Protein AF-A0A377IRH9-F1 (afdb_monomer)

Foldseek 3Di:
DPPPVVVVVVVVVPPPVCPPDDPVVVDPPPFDWLVDACQPPQFQWKQALVRDIFGDRFLQRVLCVLVVCCCVPQVVLLCVLVVDPDPQKALDPVVLVVLPDPQWDWHDPVVVRIIGIWGRGCRTSSVSSCVSCVSSVHHRRSITTD

Radius of gyration: 18.85 Å; Cα contacts (8 Å, |Δi|>4): 196; chains: 1; bounding box: 40×31×54 Å

Secondary structure (DSSP, 8-state):
--HHHHHHHHHHTT-GGGTTS-GGGT---SSEETTS--TT----EEE-TTS-EEE-SSHHHHHHHHHHHHHHHSHHHHHHHHTS--TTEE--HHHHHHT-STTEEEEEEGGGTEEEEEESSHHHHHHHHHHHHHHTT--GGGSEE-

pLDDT: mean 85.78, std 15.71, range [45.94, 98.19]

Nearest PDB structures (foldseek):
  2kkh-assembly1_A  TM=3.427E-01  e=5.108E+00  Arabidopsis thaliana
  7rut-assembly1_E  TM=3.929E-01  e=9.486E+00  Homo sapiens

Sequence (146 aa):
MRNRSEYLADRFCQVGLFKDLPKEYRARELHKTLDDDLTNHKLQSVKLPNGQRKPARNAKELASAVIDYLLENAREAFESYTDEELRYICWDKAKAQLRDRDGTLVVPFEKYGFYFVSNASYQTTGSNLKDLILGCDLNPRDFIVE

Organism: Helicobacter pylori (NCBI:txid210)

Solvent-accessible surface area (backbone atoms only — not comparable to full-atom values): 8319 Å² total; per-residue (Å²): 140,74,68,64,62,57,55,50,53,61,58,56,72,69,46,79,92,50,75,86,57,58,72,78,82,68,60,70,76,91,59,50,29,40,73,52,90,36,73,87,59,80,46,48,27,34,33,40,76,88,68,51,74,42,71,14,68,45,57,66,39,39,51,49,57,52,50,53,48,38,60,74,76,34,39,69,39,44,52,64,52,59,70,50,94,46,92,42,56,34,69,45,68,68,65,49,55,75,55,62,46,94,65,42,34,72,45,80,40,70,98,76,52,32,28,43,42,38,48,49,49,43,46,52,39,36,52,54,50,30,52,55,33,47,53,39,77,44,65,31,67,50,34,34,43,67

Mean predicted aligned error: 9.74 Å

Structure (mmCIF, N/CA/C/O backbone):
data_AF-A0A377IRH9-F1
#
_entry.id   AF-A0A377IRH9-F1
#
loop_
_atom_site.group_PDB
_atom_site.id
_atom_site.type_symbol
_atom_site.label_atom_id
_atom_site.label_alt_id
_atom_site.label_comp_id
_atom_site.label_asym_id
_atom_site.label_entity_id
_atom_site.label_seq_id
_atom_site.pdbx_PDB_ins_code
_atom_site.Cartn_x
_atom_site.Cartn_y
_atom_site.Cartn_z
_atom_site.occupancy
_atom_site.B_iso_or_equiv
_atom_site.auth_seq_id
_atom_site.auth_comp_id
_atom_site.auth_asym_id
_atom_site.auth_atom_id
_atom_site.pdbx_PDB_model_num
ATOM 1 N N . MET A 1 1 ? 18.547 11.957 -26.047 1.00 47.97 1 MET A N 1
ATOM 2 C CA . MET A 1 1 ? 19.531 10.929 -26.463 1.00 47.97 1 MET A CA 1
ATOM 3 C C . MET A 1 1 ? 18.921 9.524 -26.349 1.00 47.97 1 MET A C 1
ATOM 5 O O . MET A 1 1 ? 19.361 8.741 -25.523 1.00 47.97 1 MET A O 1
ATOM 9 N N . ARG A 1 2 ? 17.880 9.204 -27.138 1.00 52.16 2 ARG A N 1
ATOM 10 C CA . ARG A 1 2 ? 17.098 7.951 -27.003 1.00 52.16 2 ARG A CA 1
ATOM 11 C C . ARG A 1 2 ? 17.395 6.901 -28.093 1.00 52.16 2 ARG A C 1
ATOM 13 O O . ARG A 1 2 ? 17.020 5.753 -27.940 1.00 52.16 2 ARG A O 1
ATOM 20 N N . ASN A 1 3 ? 18.162 7.265 -29.128 1.00 56.78 3 ASN A N 1
ATOM 21 C CA . ASN A 1 3 ? 18.398 6.410 -30.306 1.00 56.78 3 ASN A CA 1
ATOM 22 C C . ASN A 1 3 ? 19.585 5.444 -30.176 1.00 56.78 3 ASN A C 1
ATOM 24 O O . ASN A 1 3 ? 19.788 4.602 -31.045 1.00 56.78 3 ASN A O 1
ATOM 28 N N . ARG A 1 4 ? 20.418 5.567 -29.134 1.00 53.38 4 ARG A N 1
ATOM 29 C CA . ARG A 1 4 ? 21.628 4.733 -29.009 1.00 53.38 4 ARG A CA 1
ATOM 30 C C . ARG A 1 4 ? 21.329 3.378 -28.369 1.00 53.38 4 ARG A C 1
ATOM 32 O O . ARG A 1 4 ? 21.982 2.401 -28.703 1.00 53.38 4 ARG A O 1
ATOM 39 N N . SER A 1 5 ? 20.332 3.319 -27.489 1.00 57.97 5 SER A N 1
ATOM 40 C CA . SER A 1 5 ? 19.864 2.097 -26.828 1.00 57.97 5 SER A CA 1
ATOM 41 C C . SER A 1 5 ? 19.091 1.179 -27.775 1.00 57.97 5 SER A C 1
ATOM 43 O O . SER A 1 5 ? 19.368 -0.014 -27.801 1.00 57.97 5 SER A O 1
ATOM 45 N N . GLU A 1 6 ? 18.195 1.730 -28.600 1.00 61.47 6 GLU A N 1
ATOM 46 C CA . GLU A 1 6 ? 17.461 0.958 -29.619 1.00 61.47 6 GLU A CA 1
ATOM 47 C C . GLU A 1 6 ? 18.417 0.387 -30.674 1.00 61.47 6 GLU A C 1
ATOM 49 O O . GLU A 1 6 ? 18.395 -0.807 -30.955 1.00 61.47 6 GLU A O 1
ATOM 54 N N . TYR A 1 7 ? 19.356 1.206 -31.158 1.00 66.06 7 TYR A N 1
ATOM 55 C CA . TYR A 1 7 ? 20.375 0.766 -32.113 1.00 66.06 7 TYR A CA 1
ATOM 56 C C . TYR A 1 7 ? 21.286 -0.345 -31.560 1.00 66.06 7 TYR A C 1
ATOM 58 O O . TYR A 1 7 ? 21.678 -1.262 -32.284 1.00 66.06 7 TYR A O 1
ATOM 66 N N . LEU A 1 8 ? 21.638 -0.283 -30.271 1.00 65.25 8 LEU A N 1
ATOM 67 C CA . LEU A 1 8 ? 22.443 -1.323 -29.628 1.00 65.25 8 LEU A CA 1
ATOM 68 C C . LEU A 1 8 ? 21.651 -2.618 -29.414 1.00 65.25 8 LEU A C 1
ATOM 70 O O . LEU A 1 8 ? 22.232 -3.690 -29.575 1.00 65.25 8 LEU A O 1
ATOM 74 N N . ALA A 1 9 ? 20.354 -2.532 -29.108 1.00 63.84 9 ALA A N 1
ATOM 75 C CA . ALA A 1 9 ? 19.478 -3.697 -28.995 1.00 63.84 9 ALA A CA 1
ATOM 76 C C . ALA A 1 9 ? 19.347 -4.435 -30.339 1.00 63.84 9 ALA A C 1
ATOM 78 O O . ALA A 1 9 ? 19.547 -5.650 -30.391 1.00 63.84 9 ALA A O 1
ATOM 79 N N . ASP A 1 10 ? 19.144 -3.699 -31.434 1.00 64.00 10 ASP A N 1
ATOM 80 C CA . ASP A 1 10 ? 19.064 -4.270 -32.786 1.00 64.00 10 ASP A CA 1
ATOM 81 C C . ASP A 1 10 ? 20.371 -4.950 -33.220 1.00 64.00 10 ASP A C 1
ATOM 83 O O . ASP A 1 10 ? 20.358 -6.012 -33.850 1.00 64.00 10 ASP A O 1
ATOM 87 N N . ARG A 1 11 ? 21.525 -4.381 -32.851 1.00 62.28 11 ARG A N 1
ATOM 88 C CA . ARG A 1 11 ? 22.846 -4.976 -33.125 1.00 62.28 11 ARG A CA 1
ATOM 89 C C . ARG A 1 11 ? 23.117 -6.213 -32.267 1.00 62.28 11 ARG A C 1
ATOM 91 O O . ARG A 1 11 ? 23.803 -7.123 -32.728 1.00 62.28 11 ARG A O 1
ATOM 98 N N . PHE A 1 12 ? 22.562 -6.280 -31.058 1.00 58.28 12 PHE A N 1
ATOM 99 C CA . PHE A 1 12 ? 22.659 -7.453 -30.185 1.00 58.28 12 PHE A CA 1
ATOM 100 C C . PHE A 1 12 ? 21.922 -8.665 -30.774 1.00 58.28 12 PHE A C 1
ATOM 102 O O . PHE A 1 12 ? 22.412 -9.790 -30.689 1.00 58.28 12 PHE A O 1
ATOM 109 N N . CYS A 1 13 ? 20.792 -8.439 -31.454 1.00 52.66 13 CYS A N 1
ATOM 110 C CA . CYS A 1 13 ? 20.015 -9.487 -32.124 1.00 52.66 13 CYS A CA 1
ATOM 111 C C . CYS A 1 13 ? 20.726 -10.144 -33.324 1.00 52.66 13 CYS A C 1
ATOM 113 O O . CYS A 1 13 ? 20.278 -11.189 -33.793 1.00 52.66 13 CYS A O 1
ATOM 115 N N . GLN A 1 14 ? 21.827 -9.568 -33.818 1.00 56.44 14 GLN A N 1
ATOM 116 C CA . GLN A 1 14 ? 22.590 -10.102 -34.955 1.00 56.44 14 GLN A CA 1
ATOM 117 C C . GLN A 1 14 ? 23.682 -11.104 -34.539 1.00 56.44 14 GLN A C 1
ATOM 119 O O . GLN A 1 14 ? 24.280 -11.750 -35.400 1.00 56.44 14 GLN A O 1
ATOM 124 N N . VAL A 1 15 ? 23.939 -11.277 -33.237 1.00 57.91 15 VAL A N 1
ATOM 125 C CA . VAL A 1 15 ? 24.931 -12.239 -32.738 1.00 57.91 15 VAL A CA 1
ATOM 126 C C . VAL A 1 15 ? 24.306 -13.637 -32.699 1.00 57.91 15 VAL A C 1
ATOM 128 O O . VAL A 1 15 ? 23.380 -13.904 -31.934 1.00 57.91 15 VAL A O 1
ATOM 131 N N . GLY A 1 16 ? 24.825 -14.545 -33.531 1.00 53.12 16 GLY A N 1
ATOM 132 C CA . GLY A 1 16 ? 24.279 -15.892 -33.759 1.00 53.12 16 GLY A CA 1
ATOM 133 C C . GLY A 1 16 ? 24.161 -16.794 -32.525 1.00 53.12 16 GLY A C 1
ATOM 134 O O . GLY A 1 16 ? 23.442 -17.782 -32.590 1.00 53.12 16 GLY A O 1
ATOM 135 N N . LEU A 1 17 ? 24.787 -16.430 -31.401 1.00 57.06 17 LEU A N 1
ATOM 136 C CA . LEU A 1 17 ? 24.738 -17.179 -3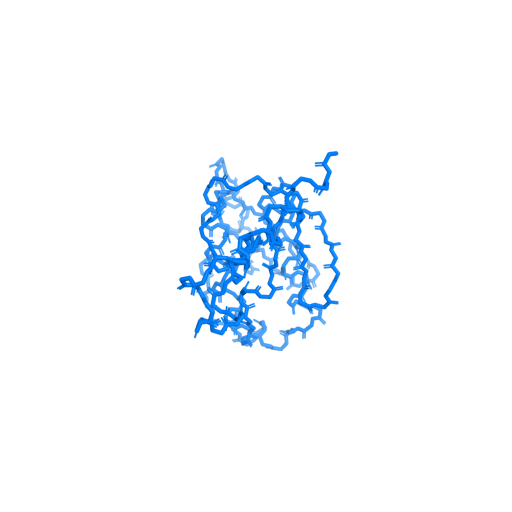0.141 1.00 57.06 17 LEU A CA 1
ATOM 137 C C . LEU A 1 17 ? 23.354 -17.166 -29.471 1.00 57.06 17 LEU A C 1
ATOM 139 O O . LEU A 1 17 ? 23.090 -17.981 -28.596 1.00 57.06 17 LEU A O 1
ATOM 143 N N . PHE A 1 18 ? 22.477 -16.233 -29.853 1.00 52.62 18 PHE A N 1
ATOM 144 C CA . PHE A 1 18 ? 21.195 -16.059 -29.179 1.00 52.62 18 PHE A CA 1
ATOM 145 C C . PHE A 1 18 ? 19.994 -16.544 -29.976 1.00 52.62 18 PHE A C 1
ATOM 147 O O . PHE A 1 18 ? 18.928 -16.558 -29.383 1.00 52.62 18 PHE A O 1
ATOM 154 N N . LYS A 1 19 ? 20.108 -16.939 -31.254 1.00 54.19 19 LYS A N 1
ATOM 155 C CA . LYS A 1 19 ? 18.951 -17.182 -32.149 1.00 54.19 19 LYS A CA 1
ATOM 156 C C . LYS A 1 19 ? 17.891 -18.149 -31.602 1.00 54.19 19 LYS A C 1
ATOM 158 O O . LYS A 1 19 ? 16.717 -17.935 -31.888 1.00 54.19 19 LYS A O 1
ATOM 163 N N . ASP A 1 20 ? 18.284 -19.101 -30.763 1.00 58.94 20 ASP A N 1
ATOM 164 C CA . ASP A 1 20 ? 17.401 -20.159 -30.256 1.00 58.94 20 ASP A CA 1
ATOM 165 C C . ASP A 1 20 ? 16.648 -19.795 -28.967 1.00 58.94 20 ASP A C 1
ATOM 167 O O . ASP A 1 20 ? 15.812 -20.562 -28.499 1.00 58.94 20 ASP A O 1
ATOM 171 N N . LEU A 1 21 ? 16.899 -18.615 -28.386 1.00 56.25 21 LEU A N 1
ATOM 172 C CA . LEU A 1 21 ? 16.122 -18.144 -27.240 1.00 56.25 21 LEU A CA 1
ATOM 173 C C . LEU A 1 21 ? 14.793 -17.522 -27.717 1.00 56.25 21 LEU A C 1
ATOM 175 O O . LEU A 1 21 ? 14.831 -16.561 -28.503 1.00 56.25 21 LEU A O 1
ATOM 179 N N . PRO A 1 22 ? 13.623 -17.991 -27.239 1.00 57.19 22 PRO A N 1
ATOM 180 C CA . PRO A 1 22 ? 12.354 -17.316 -27.493 1.00 57.19 22 PRO A CA 1
ATOM 181 C C . PRO A 1 22 ? 12.438 -15.848 -27.060 1.00 57.19 22 PRO A C 1
ATOM 183 O O . PRO A 1 22 ? 13.090 -15.513 -26.067 1.00 57.19 22 PRO A O 1
ATOM 186 N N . LYS A 1 23 ? 11.796 -14.950 -27.818 1.00 54.47 23 LYS A N 1
ATOM 187 C CA . LYS A 1 23 ? 11.826 -13.490 -27.581 1.00 54.47 23 LYS A CA 1
ATOM 188 C C . LYS A 1 23 ? 11.416 -13.132 -26.142 1.00 54.47 23 LYS A C 1
ATOM 190 O O . LYS A 1 23 ? 11.949 -12.183 -25.574 1.00 54.47 23 LYS A O 1
ATOM 195 N N . GLU A 1 24 ? 10.539 -13.949 -25.571 1.00 51.97 24 GLU A N 1
ATOM 196 C CA . GLU A 1 24 ? 10.014 -13.894 -24.204 1.00 51.97 24 GLU A CA 1
ATOM 197 C C . GLU A 1 24 ? 11.102 -13.992 -23.120 1.00 51.97 24 GLU A C 1
ATOM 199 O O . GLU A 1 24 ? 10.994 -13.324 -22.100 1.00 51.97 24 GLU A O 1
ATOM 204 N N . TYR A 1 25 ? 12.205 -14.714 -23.357 1.00 47.88 25 TYR A N 1
ATOM 205 C CA . TYR A 1 25 ? 13.316 -14.826 -22.395 1.00 47.88 25 TYR A CA 1
ATOM 206 C C . TYR A 1 25 ? 14.347 -13.688 -22.503 1.00 47.88 25 TYR A C 1
ATOM 208 O O . TYR A 1 25 ? 15.311 -13.652 -21.739 1.00 47.88 25 TYR A O 1
ATOM 216 N N . ARG A 1 26 ? 14.187 -12.759 -23.460 1.00 45.94 26 ARG A N 1
ATOM 217 C CA . ARG A 1 26 ? 15.110 -11.623 -2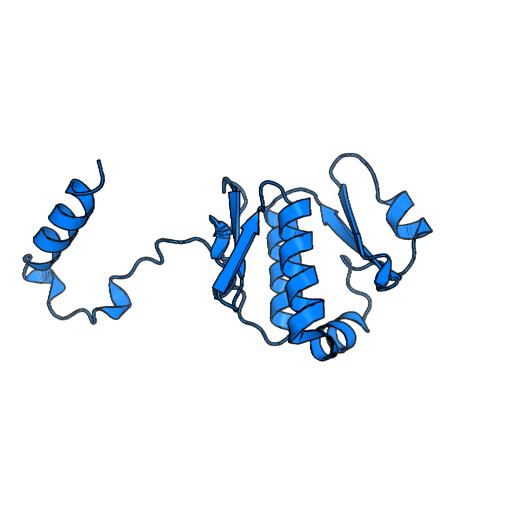3.671 1.00 45.94 26 ARG A CA 1
ATOM 218 C C . ARG A 1 26 ? 14.607 -10.299 -23.101 1.00 45.94 26 ARG A C 1
ATOM 220 O O . ARG A 1 26 ? 15.389 -9.355 -22.994 1.00 45.94 26 ARG A O 1
ATOM 227 N N . ALA A 1 27 ? 13.332 -10.212 -22.740 1.00 49.38 27 ALA A N 1
ATOM 228 C CA . ALA A 1 27 ? 12.799 -9.050 -22.053 1.00 49.38 27 ALA A CA 1
ATOM 229 C C . ALA A 1 27 ? 13.155 -9.165 -20.568 1.00 49.38 27 ALA A C 1
ATOM 231 O O . ALA A 1 27 ? 12.415 -9.740 -19.780 1.00 49.38 27 ALA A O 1
ATOM 232 N N . ARG A 1 28 ? 14.301 -8.608 -20.162 1.00 49.00 28 ARG A N 1
ATOM 233 C CA . ARG A 1 28 ? 14.408 -8.124 -18.780 1.00 49.00 28 ARG A CA 1
ATOM 234 C C . ARG A 1 28 ? 13.216 -7.187 -18.600 1.00 49.00 28 ARG A C 1
ATOM 236 O O . ARG A 1 28 ? 13.104 -6.253 -19.396 1.00 49.00 28 ARG A O 1
ATOM 243 N N . GLU A 1 29 ? 12.327 -7.452 -17.644 1.00 56.97 29 GLU A N 1
ATOM 244 C CA . GLU A 1 29 ? 11.303 -6.479 -17.264 1.00 56.97 29 GLU A CA 1
ATOM 245 C C . GLU A 1 29 ? 12.040 -5.164 -16.984 1.00 56.97 29 GLU A C 1
ATOM 247 O O . GLU A 1 29 ? 12.826 -5.039 -16.048 1.00 56.97 29 GLU A O 1
ATOM 252 N N . LEU A 1 30 ? 11.908 -4.214 -17.914 1.00 65.56 30 LEU A N 1
ATOM 253 C CA . LEU A 1 30 ? 12.589 -2.917 -17.861 1.00 65.56 30 LEU A CA 1
ATOM 254 C C . LEU A 1 30 ? 12.039 -2.052 -16.724 1.00 65.56 30 LEU A C 1
ATOM 256 O O . LEU A 1 30 ? 12.610 -1.011 -16.402 1.00 65.56 30 LEU A O 1
ATOM 260 N N . HIS A 1 31 ? 10.930 -2.490 -16.141 1.00 78.50 31 HIS A N 1
ATOM 261 C CA . HIS A 1 31 ? 10.171 -1.795 -15.134 1.00 78.50 31 HIS A CA 1
ATOM 262 C C . HIS A 1 31 ? 10.176 -2.623 -13.858 1.00 78.50 31 HIS A C 1
ATOM 264 O O . HIS A 1 31 ? 10.050 -3.843 -13.916 1.00 78.50 31 HIS A O 1
ATOM 270 N N . LYS A 1 32 ? 10.321 -1.947 -12.718 1.00 90.25 32 LYS A N 1
ATOM 271 C CA . LYS A 1 32 ? 10.076 -2.577 -11.426 1.00 90.25 32 LYS A CA 1
ATOM 272 C C . LYS A 1 32 ? 8.574 -2.683 -11.200 1.00 90.25 32 LYS A C 1
ATOM 274 O O . LYS A 1 32 ? 7.801 -1.870 -11.707 1.00 90.25 32 LYS A O 1
ATOM 279 N N . THR A 1 33 ? 8.169 -3.654 -10.407 1.00 94.31 33 THR A N 1
ATOM 280 C CA . THR A 1 33 ? 6.778 -3.875 -10.015 1.00 94.31 33 THR A CA 1
ATOM 281 C C . THR A 1 33 ? 6.652 -3.936 -8.495 1.00 94.31 33 THR A C 1
ATOM 283 O O . THR A 1 33 ? 7.658 -3.897 -7.783 1.00 94.31 33 THR A O 1
ATOM 286 N N . LEU A 1 34 ? 5.430 -4.044 -7.969 1.00 94.25 34 LEU A N 1
ATOM 287 C CA . LEU A 1 34 ? 5.224 -4.307 -6.538 1.00 94.25 34 LEU A CA 1
ATOM 288 C C . LEU A 1 34 ? 5.621 -5.734 -6.116 1.00 94.25 34 LEU A C 1
ATOM 290 O O . LEU A 1 34 ? 5.631 -6.025 -4.922 1.00 94.25 34 LEU A O 1
ATOM 294 N N . ASP A 1 35 ? 5.973 -6.616 -7.059 1.00 93.94 35 ASP A N 1
ATOM 295 C CA . ASP A 1 35 ? 6.561 -7.929 -6.756 1.00 93.94 35 ASP A CA 1
ATOM 296 C C . ASP A 1 35 ? 8.059 -7.834 -6.392 1.00 93.94 35 ASP A C 1
ATOM 298 O O . ASP A 1 35 ? 8.591 -8.728 -5.728 1.00 93.94 35 ASP A O 1
ATOM 302 N N . ASP A 1 36 ? 8.727 -6.743 -6.792 1.00 91.44 36 ASP A N 1
ATOM 303 C CA . ASP A 1 36 ? 10.165 -6.516 -6.624 1.00 91.44 36 ASP A CA 1
A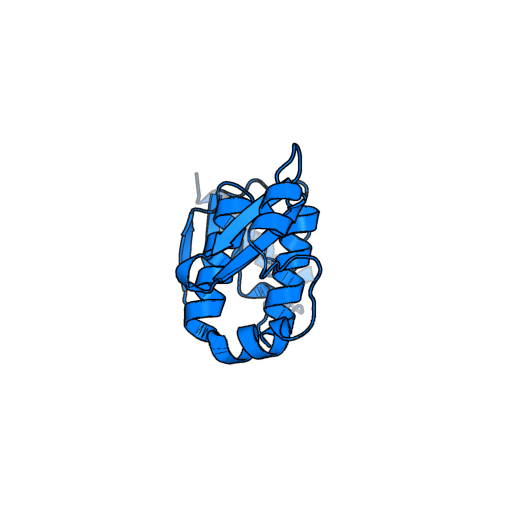TOM 304 C C . ASP A 1 36 ? 10.543 -5.861 -5.284 1.00 91.44 36 ASP A C 1
ATOM 306 O O . ASP A 1 36 ? 9.754 -5.183 -4.627 1.00 91.44 36 ASP A O 1
ATOM 310 N N . ASP A 1 37 ? 11.824 -5.962 -4.916 1.00 88.50 37 ASP A N 1
ATOM 311 C CA . ASP A 1 37 ? 12.384 -5.198 -3.799 1.00 88.50 37 ASP A CA 1
ATOM 312 C C . ASP A 1 37 ? 12.529 -3.701 -4.149 1.00 88.50 37 ASP A C 1
ATOM 314 O O . ASP A 1 37 ? 13.304 -3.295 -5.033 1.00 88.50 37 ASP A O 1
ATOM 318 N N . LEU A 1 38 ? 11.798 -2.862 -3.410 1.00 87.19 38 LEU A N 1
ATOM 319 C CA . LEU A 1 38 ? 11.744 -1.409 -3.576 1.00 87.19 38 LEU A CA 1
ATOM 320 C C . LEU A 1 38 ? 12.716 -0.630 -2.678 1.00 87.19 38 LEU A C 1
ATOM 322 O O . LEU A 1 38 ? 12.744 0.597 -2.766 1.00 87.19 38 LEU A O 1
ATOM 326 N N . THR A 1 39 ? 13.536 -1.292 -1.853 1.00 84.31 39 THR A N 1
ATOM 327 C CA . THR A 1 39 ? 14.363 -0.657 -0.801 1.00 84.31 39 THR A CA 1
ATOM 328 C C . THR A 1 39 ? 15.175 0.555 -1.280 1.00 84.31 39 THR A C 1
ATOM 330 O O . THR A 1 39 ? 15.248 1.561 -0.582 1.00 84.31 39 THR A O 1
ATOM 333 N N . ASN A 1 40 ? 15.733 0.504 -2.494 1.00 82.88 40 ASN A N 1
ATOM 334 C CA . ASN A 1 40 ? 16.544 1.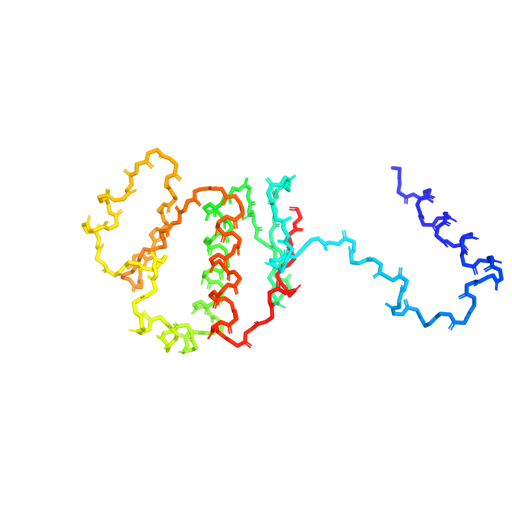584 -3.079 1.00 82.88 40 ASN A CA 1
ATOM 335 C C . ASN A 1 40 ? 15.919 2.199 -4.341 1.00 82.88 40 ASN A C 1
ATOM 337 O O . ASN A 1 40 ? 16.619 2.781 -5.173 1.00 82.88 40 ASN A O 1
ATOM 341 N N . HIS A 1 41 ? 14.616 2.013 -4.546 1.00 83.88 41 HIS A N 1
ATOM 342 C CA . HIS A 1 41 ? 13.950 2.492 -5.748 1.00 83.88 41 HIS A CA 1
ATOM 343 C C . HIS A 1 41 ? 13.456 3.934 -5.580 1.00 83.88 41 HIS A C 1
ATOM 345 O O . HIS A 1 41 ? 12.861 4.299 -4.567 1.00 83.88 41 HIS A O 1
ATOM 351 N N . LYS A 1 42 ? 13.710 4.772 -6.589 1.00 86.81 42 LYS A N 1
ATOM 352 C CA . LYS A 1 42 ? 13.286 6.173 -6.597 1.00 86.81 42 LYS A CA 1
ATOM 353 C C . LYS A 1 42 ? 11.934 6.295 -7.293 1.00 86.81 42 LYS A C 1
ATOM 355 O O . LYS A 1 42 ? 11.889 6.601 -8.477 1.00 86.81 42 LYS A O 1
ATOM 360 N N . LEU A 1 43 ? 10.871 6.072 -6.530 1.00 87.81 43 LEU A N 1
ATOM 361 C CA . LEU A 1 43 ? 9.498 6.147 -7.017 1.00 87.81 43 LEU A CA 1
ATOM 362 C C . LEU A 1 43 ? 9.114 7.575 -7.441 1.00 87.81 43 LEU A C 1
ATOM 364 O O . LEU A 1 43 ? 9.368 8.551 -6.729 1.00 87.81 43 LEU A O 1
ATOM 368 N N . GLN A 1 44 ? 8.475 7.694 -8.597 1.00 93.19 44 GLN A N 1
ATOM 369 C CA . GLN A 1 44 ? 7.830 8.905 -9.105 1.00 93.19 44 GLN A CA 1
ATOM 370 C C . GLN A 1 44 ? 6.352 8.661 -9.395 1.00 93.19 44 GLN A C 1
ATOM 372 O O . GLN A 1 44 ? 5.517 9.544 -9.166 1.00 93.19 44 GLN A O 1
ATOM 377 N N . SER A 1 45 ? 6.025 7.480 -9.913 1.00 95.50 45 SER A N 1
ATOM 378 C CA . SER A 1 45 ? 4.669 7.103 -10.283 1.00 95.50 45 SER A CA 1
ATOM 379 C C . SER A 1 45 ? 4.445 5.600 -10.201 1.00 95.50 45 SER A C 1
ATOM 381 O O . SER A 1 45 ? 5.383 4.810 -10.259 1.00 95.50 45 SER A O 1
ATOM 383 N N . VAL A 1 46 ? 3.177 5.220 -10.118 1.00 96.75 46 VAL A N 1
ATOM 384 C CA . VAL A 1 46 ? 2.727 3.843 -10.299 1.00 96.75 46 VAL A CA 1
ATOM 385 C C . VAL A 1 46 ? 1.766 3.796 -11.480 1.00 96.75 46 VAL A C 1
ATOM 387 O O . VAL A 1 46 ? 0.874 4.643 -11.606 1.00 96.75 46 VAL A O 1
ATOM 390 N N . LYS A 1 47 ? 1.966 2.837 -12.380 1.00 97.19 47 LYS A N 1
ATOM 391 C CA . LYS A 1 47 ? 0.996 2.455 -13.400 1.00 97.19 47 LYS A CA 1
ATOM 392 C C . LYS A 1 47 ? 0.183 1.287 -12.846 1.00 97.19 47 LYS A C 1
ATOM 394 O O . LYS A 1 47 ? 0.735 0.248 -12.502 1.00 97.19 47 LYS A O 1
ATOM 399 N N . LEU A 1 48 ? -1.119 1.507 -12.746 1.00 97.81 48 LEU A N 1
ATOM 400 C CA . LEU A 1 48 ? -2.103 0.568 -12.227 1.00 97.81 48 LEU A CA 1
ATOM 401 C C . LEU A 1 48 ? -2.493 -0.463 -13.304 1.00 97.81 48 LEU A C 1
ATOM 403 O O . LEU A 1 48 ? -2.316 -0.184 -14.499 1.00 97.81 48 LEU A O 1
ATOM 407 N N . PRO A 1 49 ? -3.100 -1.602 -12.922 1.00 96.12 49 PRO A N 1
ATOM 408 C CA . PRO A 1 49 ? -3.484 -2.647 -13.877 1.00 96.12 49 PRO A CA 1
ATOM 409 C C . PRO A 1 49 ? -4.483 -2.177 -14.948 1.00 96.12 49 PRO A C 1
ATOM 411 O O . PRO A 1 49 ? -4.447 -2.636 -16.085 1.00 96.12 49 PRO A O 1
ATOM 414 N N . ASN A 1 50 ? -5.323 -1.181 -14.640 1.00 94.19 50 ASN A N 1
ATOM 415 C CA . ASN A 1 50 ? -6.227 -0.553 -15.617 1.00 94.19 50 ASN A CA 1
ATOM 416 C C . ASN A 1 50 ? -5.523 0.411 -16.602 1.00 94.19 50 ASN A C 1
ATOM 418 O O . ASN A 1 50 ? -6.180 1.114 -17.370 1.00 94.19 50 ASN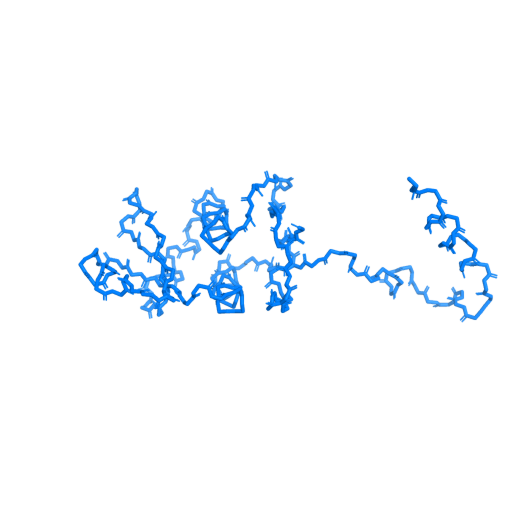 A O 1
ATOM 422 N N . GLY A 1 51 ? -4.191 0.496 -16.564 1.00 93.56 51 GLY A N 1
ATOM 423 C CA . GLY A 1 51 ? -3.378 1.356 -17.421 1.00 93.56 51 GLY A CA 1
ATOM 424 C C . GLY A 1 51 ? -3.268 2.810 -16.957 1.00 93.56 51 GLY A C 1
ATOM 425 O O . GLY A 1 51 ? -2.467 3.555 -17.530 1.00 93.56 51 GLY A O 1
ATOM 426 N N . GLN A 1 52 ? -4.010 3.228 -15.924 1.00 95.62 52 GLN A N 1
ATOM 427 C CA . GLN A 1 52 ? -3.890 4.574 -15.366 1.00 95.62 52 GLN A CA 1
ATOM 428 C C . GLN A 1 52 ? -2.554 4.756 -14.653 1.00 95.62 52 GLN A C 1
ATOM 430 O O . GLN A 1 52 ? -2.027 3.841 -14.026 1.00 95.62 52 GLN A O 1
ATOM 435 N N . ARG A 1 53 ? -2.025 5.977 -14.700 1.00 96.50 53 ARG A N 1
ATOM 436 C CA . ARG A 1 53 ? -0.802 6.353 -13.993 1.00 96.50 53 ARG A CA 1
ATOM 437 C C . ARG A 1 53 ? -1.122 7.355 -12.894 1.00 96.50 53 ARG A C 1
ATOM 439 O O . ARG A 1 53 ? -1.784 8.361 -13.149 1.00 96.50 53 ARG A O 1
ATOM 446 N N . LYS A 1 54 ? -0.626 7.097 -11.687 1.00 97.31 54 LYS A N 1
ATOM 447 C CA . LYS A 1 54 ? -0.788 7.966 -10.518 1.00 97.31 54 LYS A CA 1
ATOM 448 C C . LYS A 1 54 ? 0.583 8.405 -9.995 1.00 97.31 54 LYS A C 1
ATOM 450 O O . LYS A 1 54 ? 1.537 7.630 -10.089 1.00 97.31 54 LYS A O 1
ATOM 455 N N . PRO A 1 55 ? 0.717 9.637 -9.475 1.00 95.88 55 PRO A N 1
ATOM 456 C CA . PRO A 1 55 ? 1.926 10.038 -8.765 1.00 95.88 55 PRO A CA 1
ATOM 457 C C . PRO A 1 55 ? 2.109 9.158 -7.521 1.00 95.88 55 PRO A C 1
ATOM 459 O O . PRO A 1 55 ? 1.142 8.866 -6.823 1.00 95.88 55 PRO A O 1
ATOM 462 N N . ALA A 1 56 ? 3.342 8.720 -7.282 1.00 94.88 56 ALA A N 1
ATOM 463 C CA . ALA A 1 56 ? 3.707 7.860 -6.160 1.00 94.88 56 ALA A CA 1
ATOM 464 C C . ALA A 1 56 ? 5.111 8.227 -5.668 1.00 94.88 56 ALA A C 1
ATOM 466 O O . ALA A 1 56 ? 6.032 7.424 -5.709 1.00 94.88 56 ALA A O 1
ATOM 467 N N . ARG A 1 57 ? 5.319 9.479 -5.261 1.00 93.12 57 ARG A N 1
ATOM 468 C CA . ARG A 1 57 ? 6.652 10.031 -4.945 1.00 93.12 57 ARG A CA 1
ATOM 469 C C . ARG A 1 57 ? 7.183 9.608 -3.575 1.00 93.12 57 ARG A C 1
ATOM 471 O O . ARG A 1 57 ? 8.325 9.903 -3.233 1.00 93.12 57 ARG A O 1
ATOM 478 N N . ASN A 1 58 ? 6.330 8.996 -2.765 1.00 92.50 58 ASN A N 1
ATOM 479 C CA . ASN A 1 58 ? 6.611 8.543 -1.411 1.00 92.50 58 ASN A CA 1
ATOM 480 C C . ASN A 1 58 ? 5.687 7.366 -1.056 1.00 92.50 58 ASN A C 1
ATOM 482 O O . ASN A 1 58 ? 4.746 7.049 -1.786 1.00 92.50 58 ASN A O 1
ATOM 486 N N . ALA A 1 59 ? 5.948 6.727 0.086 1.00 93.00 59 ALA A N 1
ATOM 487 C CA . ALA A 1 59 ? 5.227 5.531 0.515 1.00 93.00 59 ALA A CA 1
ATOM 488 C C . ALA A 1 59 ? 3.728 5.800 0.749 1.00 93.00 59 ALA A C 1
ATOM 490 O O . ALA A 1 59 ? 2.900 4.935 0.476 1.00 93.00 59 ALA A O 1
ATOM 491 N N . LYS A 1 60 ? 3.369 7.020 1.181 1.00 95.00 60 LYS A N 1
ATOM 492 C CA . LYS A 1 60 ? 1.976 7.447 1.370 1.00 95.00 60 LYS A CA 1
ATOM 493 C C . LYS A 1 60 ? 1.221 7.512 0.047 1.00 95.00 60 LYS A C 1
ATOM 495 O O . LYS A 1 60 ? 0.128 6.964 -0.052 1.00 95.00 60 LYS A O 1
ATOM 500 N N . GLU A 1 61 ? 1.791 8.180 -0.951 1.00 96.12 61 GLU A N 1
ATOM 501 C CA . GLU A 1 61 ? 1.190 8.294 -2.283 1.00 96.12 61 GLU A CA 1
ATOM 502 C C . GLU A 1 61 ? 1.083 6.924 -2.958 1.00 96.12 61 GLU A C 1
ATOM 504 O O . GLU A 1 61 ? 0.046 6.624 -3.544 1.00 96.12 61 GLU A O 1
ATOM 509 N N . LEU A 1 62 ? 2.102 6.067 -2.810 1.00 96.44 62 LEU A N 1
ATOM 510 C CA . LEU A 1 62 ? 2.058 4.696 -3.318 1.00 96.44 62 LEU A CA 1
ATOM 511 C C . LEU A 1 62 ? 0.919 3.893 -2.674 1.00 96.44 62 LEU A C 1
ATOM 513 O O . LEU A 1 62 ? 0.102 3.321 -3.390 1.00 96.44 62 LEU A O 1
ATOM 517 N N . ALA A 1 63 ? 0.838 3.884 -1.339 1.00 97.19 63 ALA A N 1
ATOM 518 C CA . ALA A 1 63 ? -0.216 3.170 -0.621 1.00 97.19 63 ALA A CA 1
ATOM 519 C C . ALA A 1 63 ? -1.610 3.702 -0.977 1.00 97.19 63 ALA A C 1
ATOM 521 O O . ALA A 1 63 ? -2.514 2.909 -1.214 1.00 97.19 63 ALA A O 1
ATOM 522 N N . SER A 1 64 ? -1.764 5.025 -1.086 1.00 97.62 64 SER A N 1
ATOM 523 C CA . SER A 1 64 ? -3.032 5.648 -1.493 1.00 97.62 64 SER A CA 1
ATOM 524 C C . SER A 1 64 ? -3.442 5.186 -2.891 1.00 97.62 64 SER A C 1
ATOM 526 O O . SER A 1 64 ? -4.523 4.642 -3.059 1.00 97.62 64 SER A O 1
ATOM 528 N N . ALA A 1 65 ? -2.550 5.306 -3.880 1.00 97.94 65 ALA A N 1
ATOM 529 C CA . ALA A 1 65 ? -2.852 4.949 -5.264 1.00 97.94 65 ALA A CA 1
ATOM 530 C C . ALA A 1 65 ? -3.207 3.464 -5.443 1.00 97.94 65 ALA A C 1
ATOM 532 O O . ALA A 1 65 ? -4.100 3.141 -6.225 1.00 97.94 65 ALA A O 1
ATOM 533 N N . VAL A 1 66 ? -2.509 2.570 -4.737 1.00 97.94 66 VAL A N 1
ATOM 534 C CA . VAL A 1 66 ? -2.766 1.125 -4.798 1.00 97.94 66 VAL A CA 1
ATOM 535 C C . VAL A 1 66 ? -4.076 0.777 -4.101 1.00 97.94 66 VAL A C 1
ATOM 537 O O . VAL A 1 66 ? -4.909 0.099 -4.691 1.00 97.94 66 VAL A O 1
ATOM 540 N N . ILE A 1 67 ? -4.289 1.248 -2.873 1.00 98.06 67 ILE A N 1
ATOM 541 C CA . ILE A 1 67 ? -5.482 0.892 -2.096 1.00 98.06 67 ILE A CA 1
ATOM 542 C C . ILE A 1 67 ? -6.739 1.525 -2.701 1.00 98.06 67 ILE A C 1
ATOM 544 O O . ILE A 1 67 ? -7.753 0.842 -2.800 1.00 98.06 67 ILE A O 1
ATOM 548 N N . ASP A 1 68 ? -6.679 2.770 -3.184 1.00 98.19 68 ASP A N 1
ATOM 549 C CA . ASP A 1 68 ? -7.798 3.381 -3.915 1.00 98.19 68 ASP A CA 1
ATOM 550 C C . ASP A 1 68 ? -8.169 2.539 -5.142 1.00 98.19 68 ASP A C 1
ATOM 552 O O . ASP A 1 68 ? -9.345 2.268 -5.372 1.00 98.19 68 ASP A O 1
ATOM 556 N N . TYR A 1 69 ? -7.173 2.048 -5.890 1.00 98.19 69 TYR A N 1
ATOM 557 C CA . TYR A 1 69 ? -7.419 1.145 -7.011 1.00 98.19 69 TYR A CA 1
ATOM 558 C C . TYR A 1 69 ? -8.124 -0.147 -6.569 1.00 98.19 69 TYR A C 1
ATOM 560 O O . TYR A 1 69 ? -9.099 -0.546 -7.210 1.00 98.19 69 TYR A O 1
ATOM 568 N N . LEU A 1 70 ? -7.675 -0.779 -5.479 1.00 98.00 70 LEU A N 1
ATOM 569 C CA . LEU A 1 70 ? -8.310 -1.989 -4.941 1.00 98.00 70 LEU A CA 1
ATOM 570 C C . LEU A 1 70 ? -9.757 -1.720 -4.513 1.00 98.00 70 LEU A C 1
ATOM 572 O O . LEU A 1 70 ? -10.653 -2.475 -4.872 1.00 98.00 70 LEU A O 1
ATOM 576 N N . LEU A 1 71 ? -10.016 -0.612 -3.822 1.00 97.31 71 LEU A N 1
ATOM 577 C CA . LEU A 1 71 ? -11.360 -0.235 -3.376 1.00 97.31 71 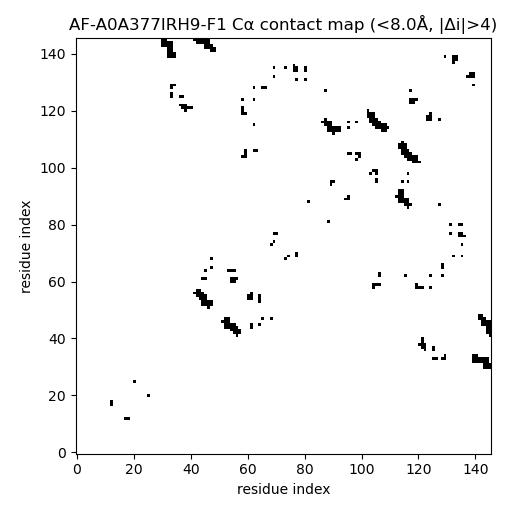LEU A CA 1
ATOM 578 C C . LEU A 1 71 ? -12.294 0.137 -4.535 1.00 97.31 71 LEU A C 1
ATOM 580 O O . LEU A 1 71 ? -13.509 -0.013 -4.417 1.00 97.31 71 LEU A O 1
ATOM 584 N N . GLU A 1 72 ? -11.754 0.630 -5.649 1.00 96.94 72 GLU A N 1
ATOM 585 C CA . GLU A 1 72 ? -12.528 0.958 -6.851 1.00 96.94 72 GLU A CA 1
ATOM 586 C C . GLU A 1 72 ? -12.798 -0.261 -7.747 1.00 96.94 72 GLU A C 1
ATOM 588 O O . GLU A 1 72 ? -13.845 -0.309 -8.391 1.00 96.94 72 GLU A O 1
ATOM 593 N N . ASN A 1 73 ? -11.875 -1.228 -7.816 1.00 96.81 73 ASN A N 1
ATOM 594 C CA . ASN A 1 73 ? -11.893 -2.287 -8.840 1.00 96.81 73 ASN A CA 1
ATOM 595 C C . ASN A 1 73 ? -12.018 -3.711 -8.273 1.00 96.81 73 ASN A C 1
ATOM 597 O O . ASN A 1 73 ? -12.393 -4.617 -9.010 1.00 96.81 73 ASN A O 1
ATOM 601 N N . ALA A 1 74 ? -11.710 -3.919 -6.993 1.00 95.69 74 ALA A N 1
ATOM 602 C CA . ALA A 1 74 ? -11.666 -5.225 -6.330 1.00 95.69 74 ALA A CA 1
ATOM 603 C C . ALA A 1 74 ? -12.214 -5.153 -4.890 1.00 95.69 74 ALA A C 1
ATOM 605 O O . ALA A 1 74 ? -11.720 -5.823 -3.986 1.00 95.69 74 ALA A O 1
ATOM 606 N N . ARG A 1 75 ? -13.237 -4.315 -4.664 1.00 95.69 75 ARG A N 1
ATOM 607 C CA . ARG A 1 75 ? -13.748 -4.004 -3.321 1.00 95.69 75 ARG A CA 1
ATOM 608 C C . ARG A 1 75 ? -14.192 -5.233 -2.532 1.00 95.69 75 ARG A C 1
ATOM 610 O O . ARG A 1 75 ? -13.854 -5.337 -1.363 1.00 95.69 75 ARG A O 1
ATOM 617 N N . GLU A 1 76 ? -14.942 -6.136 -3.157 1.00 96.06 76 GLU A N 1
ATOM 618 C CA . GLU A 1 76 ? -15.453 -7.338 -2.482 1.00 96.06 76 GLU A CA 1
ATOM 619 C C . GLU A 1 76 ? -14.305 -8.234 -2.001 1.00 96.06 76 GLU A C 1
ATOM 621 O O . GLU A 1 76 ? -14.312 -8.685 -0.860 1.00 96.06 76 GLU A O 1
ATOM 626 N N . ALA A 1 77 ? -13.280 -8.424 -2.839 1.00 96.50 77 ALA A N 1
ATOM 627 C CA . ALA A 1 77 ? -12.090 -9.190 -2.478 1.00 96.50 77 ALA A CA 1
ATOM 628 C C . ALA A 1 77 ? -11.278 -8.485 -1.378 1.00 96.50 77 ALA A C 1
ATOM 630 O O . ALA A 1 77 ? -10.838 -9.129 -0.430 1.00 96.50 77 ALA A O 1
ATOM 631 N N . PHE A 1 78 ? -11.153 -7.155 -1.449 1.00 96.62 78 PHE A N 1
ATOM 632 C CA . PHE A 1 78 ? -10.525 -6.357 -0.395 1.00 96.62 78 PHE A CA 1
ATOM 633 C C . PHE A 1 78 ? -11.249 -6.524 0.945 1.00 96.62 78 PHE A C 1
ATOM 635 O O . PHE A 1 78 ? -10.613 -6.800 1.957 1.00 96.62 78 PHE A O 1
ATOM 642 N N . GLU A 1 79 ? -12.573 -6.358 0.972 1.00 94.62 79 GLU A N 1
ATOM 643 C CA . GLU A 1 79 ? -13.371 -6.478 2.198 1.00 94.62 79 GLU A CA 1
ATOM 644 C C . GLU A 1 79 ? -13.304 -7.906 2.749 1.00 94.62 79 GLU A C 1
ATOM 646 O O . GLU A 1 79 ? -13.066 -8.079 3.939 1.00 94.62 79 GLU A O 1
ATOM 651 N N . SER A 1 80 ? -13.397 -8.923 1.888 1.00 95.12 80 SER A N 1
ATOM 652 C CA . SER A 1 80 ? -13.269 -10.325 2.298 1.00 95.12 80 SER A CA 1
ATOM 653 C C . SER A 1 80 ? -11.891 -10.653 2.876 1.00 95.12 80 SER A C 1
ATOM 655 O O . SER A 1 80 ? -11.804 -11.412 3.835 1.00 95.12 80 SER A O 1
ATOM 657 N N . TYR A 1 81 ? -10.814 -10.117 2.300 1.00 95.44 81 TYR A N 1
ATOM 658 C CA . TYR A 1 81 ? -9.452 -10.380 2.766 1.00 95.44 81 TYR A CA 1
ATOM 659 C C . TYR A 1 81 ? -9.106 -9.597 4.040 1.00 95.44 81 TYR A C 1
ATOM 661 O O . TYR A 1 81 ? -8.332 -10.062 4.874 1.00 95.44 81 TYR A O 1
ATOM 669 N N . THR A 1 82 ? -9.687 -8.407 4.206 1.00 93.81 82 THR A N 1
ATOM 670 C CA . THR A 1 82 ? -9.457 -7.532 5.369 1.00 93.81 82 THR A CA 1
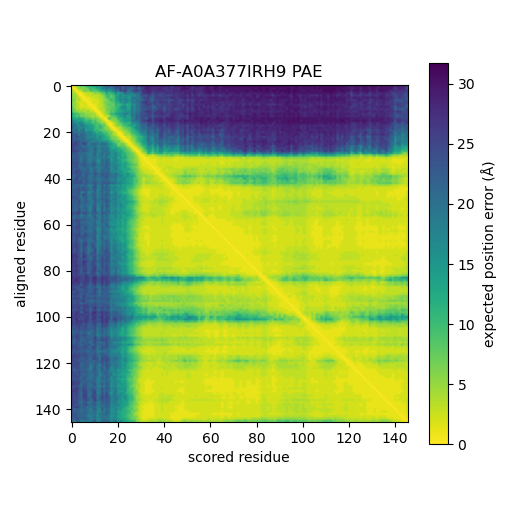ATOM 671 C C . THR A 1 82 ? -10.445 -7.747 6.521 1.00 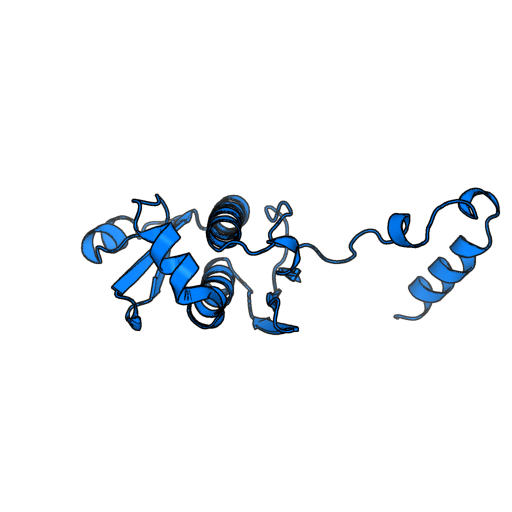93.81 82 THR A C 1
ATOM 673 O O . THR A 1 82 ? -10.345 -7.044 7.531 1.00 93.81 82 THR A O 1
ATOM 676 N N . ASP A 1 83 ? -11.369 -8.707 6.391 1.00 89.00 83 ASP A N 1
ATOM 677 C CA . ASP A 1 83 ? -12.256 -9.156 7.475 1.00 89.00 83 ASP A CA 1
ATOM 678 C C . ASP A 1 83 ? -11.459 -9.816 8.616 1.00 89.00 83 ASP A C 1
ATOM 680 O O . ASP A 1 83 ? -11.795 -9.685 9.795 1.00 89.00 83 ASP A O 1
ATOM 684 N N . GLU A 1 84 ? -10.330 -10.454 8.287 1.00 81.75 84 GLU A N 1
ATOM 685 C CA . GLU A 1 84 ? -9.350 -10.906 9.274 1.00 81.75 84 GLU A CA 1
ATOM 686 C C . GLU A 1 84 ? -8.438 -9.752 9.741 1.00 81.75 84 GLU A C 1
ATOM 688 O O . GLU A 1 84 ? -8.133 -8.812 9.003 1.00 81.75 84 GLU A O 1
ATOM 693 N N . GLU A 1 85 ? -7.962 -9.804 10.992 1.00 80.31 85 GLU A N 1
ATOM 694 C CA . GLU A 1 85 ? -7.137 -8.733 11.569 1.00 80.31 85 GLU A CA 1
ATOM 695 C C . GLU A 1 85 ? -5.724 -8.701 10.948 1.00 80.31 85 GLU A C 1
ATOM 697 O O . GLU A 1 85 ? -4.771 -9.315 11.440 1.00 80.31 85 GLU A O 1
ATOM 702 N N . LEU A 1 86 ? -5.565 -7.936 9.865 1.00 91.62 86 LEU A N 1
ATOM 703 C CA . LEU A 1 86 ? -4.270 -7.677 9.234 1.00 91.62 86 LEU A CA 1
ATOM 704 C C . LEU A 1 86 ? -3.473 -6.628 10.014 1.00 91.62 86 LEU A C 1
ATOM 706 O O . LEU A 1 86 ? -3.969 -5.570 10.393 1.00 91.62 86 LEU A O 1
ATOM 710 N N . ARG A 1 87 ? -2.168 -6.861 10.191 1.00 92.06 87 ARG A N 1
ATOM 711 C CA . ARG A 1 87 ? -1.295 -5.982 11.002 1.00 92.06 87 ARG A CA 1
ATOM 712 C C . ARG A 1 87 ? -1.205 -4.544 10.482 1.00 92.06 87 ARG A C 1
ATOM 714 O O . ARG A 1 87 ? -0.912 -3.636 11.269 1.00 92.06 87 ARG A O 1
ATOM 721 N N . TYR A 1 88 ? -1.418 -4.367 9.180 1.00 93.94 88 TYR A N 1
ATOM 722 C CA . TYR A 1 88 ? -1.284 -3.106 8.459 1.00 93.94 88 TYR A CA 1
ATOM 723 C C . TYR A 1 88 ? -2.621 -2.450 8.080 1.00 93.94 88 TYR A C 1
ATOM 725 O O . TYR A 1 88 ? -2.607 -1.384 7.467 1.00 93.94 88 TYR A O 1
ATOM 733 N N . ILE A 1 89 ? -3.758 -3.030 8.478 1.00 95.81 89 ILE A N 1
ATOM 734 C CA . ILE A 1 89 ? -5.083 -2.406 8.391 1.00 95.81 89 ILE A CA 1
ATOM 735 C C . ILE A 1 89 ? -5.584 -2.155 9.811 1.00 95.81 89 ILE A C 1
ATOM 737 O O . ILE A 1 89 ? -5.516 -3.016 10.682 1.00 95.81 89 ILE A O 1
ATOM 741 N N . CYS A 1 90 ? -6.051 -0.941 10.083 1.00 94.50 90 CYS A N 1
ATOM 742 C CA . CYS A 1 90 ? -6.567 -0.565 11.389 1.00 94.50 90 CYS A CA 1
ATOM 743 C C . CYS A 1 90 ? -7.932 0.102 11.241 1.00 94.50 90 CYS A C 1
ATOM 745 O O . CYS A 1 90 ? -8.037 1.189 10.681 1.00 94.50 90 CYS A O 1
ATOM 747 N N . TRP A 1 91 ? -8.967 -0.542 11.774 1.00 94.50 91 TRP A N 1
ATOM 748 C CA . TRP A 1 91 ? -10.349 -0.048 11.757 1.00 94.50 91 TRP A CA 1
ATOM 749 C C . TRP A 1 91 ? -10.651 0.957 12.882 1.00 94.50 91 TRP A C 1
ATOM 751 O O . TRP A 1 91 ? -11.678 1.627 12.882 1.00 94.50 91 TRP A O 1
ATOM 761 N N . ASP A 1 92 ? -9.748 1.087 13.858 1.00 92.94 92 ASP A N 1
ATOM 762 C CA . ASP A 1 92 ? -9.901 1.984 15.002 1.00 92.94 92 ASP A CA 1
ATOM 763 C C . ASP A 1 92 ? -9.009 3.222 14.838 1.00 92.94 92 ASP A C 1
ATOM 765 O O . ASP A 1 92 ? -7.776 3.143 14.853 1.00 92.94 92 ASP A O 1
ATOM 769 N N . LYS A 1 93 ? -9.648 4.390 14.723 1.00 92.31 93 LYS A N 1
ATOM 770 C CA . LYS A 1 93 ? -8.974 5.686 14.572 1.00 92.31 93 LYS A CA 1
ATOM 771 C C . LYS A 1 93 ? -8.020 6.003 15.723 1.00 92.31 93 LYS A C 1
ATOM 773 O O . LYS A 1 93 ? -6.921 6.493 15.472 1.00 92.31 93 LYS A O 1
ATOM 778 N N . ALA A 1 94 ? -8.414 5.739 16.967 1.00 91.19 94 ALA A N 1
ATOM 779 C CA . ALA A 1 94 ? -7.582 6.035 18.128 1.00 91.19 94 ALA A CA 1
ATOM 780 C C . ALA A 1 94 ? -6.348 5.123 18.151 1.00 91.19 94 ALA A C 1
ATOM 782 O O . ALA A 1 94 ? -5.231 5.599 18.361 1.00 91.19 94 ALA A O 1
ATOM 783 N N . LYS A 1 95 ? -6.513 3.828 17.847 1.00 90.81 95 LYS A N 1
ATOM 784 C CA . LYS A 1 95 ? -5.384 2.890 17.726 1.00 90.81 95 LYS A CA 1
ATOM 785 C C . LYS A 1 95 ? -4.440 3.270 16.585 1.00 90.81 95 LYS A C 1
ATOM 787 O O . LYS A 1 95 ? -3.227 3.160 16.759 1.00 90.81 95 LYS A O 1
ATOM 792 N N . ALA A 1 96 ? -4.964 3.726 15.447 1.00 91.00 96 ALA A N 1
ATOM 793 C CA . ALA A 1 96 ? -4.146 4.193 14.329 1.00 91.00 96 ALA A CA 1
ATOM 794 C C . ALA A 1 96 ? -3.333 5.442 14.705 1.00 91.00 96 ALA A C 1
ATOM 796 O O . ALA A 1 96 ? -2.129 5.484 14.464 1.00 91.00 96 ALA A O 1
ATOM 797 N N . GLN A 1 97 ? -3.960 6.416 15.371 1.00 88.44 97 GLN A N 1
ATOM 798 C CA . GLN A 1 97 ? -3.297 7.641 15.833 1.00 88.44 97 GLN A CA 1
ATOM 799 C C . GLN A 1 97 ? -2.210 7.373 16.879 1.00 88.44 97 GLN A C 1
ATOM 801 O O . GLN A 1 97 ? -1.164 8.007 16.844 1.00 88.44 97 GLN A O 1
ATOM 806 N N . LEU A 1 98 ? -2.392 6.392 17.768 1.00 89.19 98 LEU A N 1
ATOM 807 C CA . LEU A 1 98 ? -1.347 5.992 18.722 1.00 89.19 98 LEU A CA 1
ATOM 808 C C . LEU A 1 98 ? -0.099 5.401 18.046 1.00 89.19 98 LEU A C 1
ATOM 810 O O . LEU A 1 98 ? 0.978 5.374 18.644 1.00 89.19 98 LEU A O 1
ATOM 814 N N . ARG A 1 99 ? -0.234 4.896 16.815 1.00 85.56 99 ARG A N 1
ATOM 815 C CA . ARG A 1 99 ? 0.882 4.372 16.017 1.00 85.56 99 ARG A CA 1
ATOM 816 C C . ARG A 1 99 ? 1.560 5.452 15.176 1.00 85.56 99 ARG A C 1
ATOM 818 O O . ARG A 1 99 ? 2.639 5.175 14.650 1.00 85.56 99 ARG A O 1
ATOM 825 N N . ASP A 1 100 ? 0.963 6.638 15.066 1.00 85.38 100 ASP A N 1
ATOM 826 C CA . ASP A 1 100 ? 1.495 7.778 14.321 1.00 85.38 100 ASP A CA 1
ATOM 827 C C . ASP A 1 100 ? 2.675 8.400 15.084 1.00 85.38 100 ASP A C 1
ATOM 829 O O . ASP A 1 100 ? 2.531 9.259 15.952 1.00 85.38 100 ASP A O 1
ATOM 833 N N . ARG A 1 101 ? 3.863 7.857 14.823 1.00 87.19 101 ARG A N 1
ATOM 834 C CA . ARG A 1 101 ? 5.148 8.244 15.413 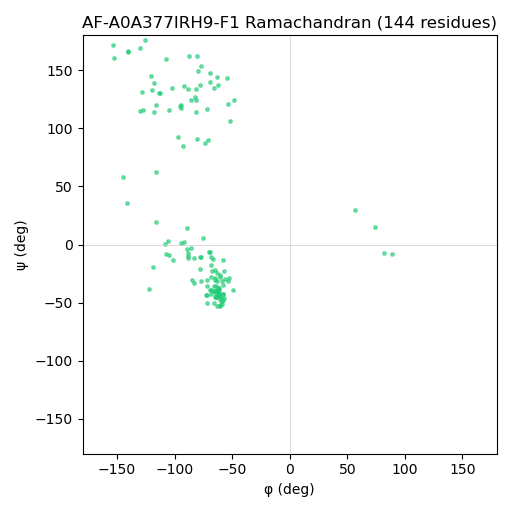1.00 87.19 101 ARG A CA 1
ATOM 835 C C . ARG A 1 101 ? 6.221 8.199 14.337 1.00 87.19 101 ARG A C 1
ATOM 837 O O . ARG A 1 101 ? 6.020 7.567 13.298 1.00 87.19 101 ARG A O 1
ATOM 844 N N . ASP A 1 102 ? 7.376 8.797 14.615 1.00 81.06 102 ASP A N 1
ATOM 845 C CA . ASP A 1 102 ? 8.508 8.804 13.686 1.00 81.06 102 ASP A CA 1
ATOM 846 C C . ASP A 1 102 ? 8.805 7.399 13.130 1.00 81.06 102 ASP A C 1
ATOM 848 O O . ASP A 1 102 ? 9.008 6.434 13.870 1.00 81.06 102 ASP A O 1
ATOM 852 N N . GLY A 1 103 ? 8.806 7.290 11.798 1.00 83.75 103 GLY A N 1
ATOM 853 C CA . GLY A 1 103 ? 9.055 6.044 11.066 1.00 83.75 103 GLY A CA 1
ATOM 854 C C . GLY A 1 103 ? 7.818 5.184 10.776 1.00 83.75 103 GLY A C 1
ATOM 855 O O . GLY A 1 103 ? 7.928 4.229 9.999 1.00 83.75 103 GLY A O 1
ATOM 856 N N . THR A 1 104 ? 6.646 5.518 11.322 1.00 92.25 104 THR A N 1
ATOM 857 C CA . THR A 1 104 ? 5.368 4.905 10.932 1.00 92.25 104 THR A CA 1
ATOM 858 C C . THR A 1 104 ? 4.700 5.723 9.826 1.00 92.25 104 THR A C 1
ATOM 860 O O . THR A 1 104 ? 4.628 6.945 9.875 1.00 92.25 104 THR A O 1
ATOM 863 N N . LEU A 1 105 ? 4.176 5.032 8.823 1.00 93.88 105 LEU A N 1
ATOM 864 C CA . LEU A 1 105 ? 3.265 5.547 7.819 1.00 93.88 105 LEU A CA 1
ATOM 865 C C . LEU A 1 105 ? 1.828 5.236 8.246 1.00 93.88 105 LEU A C 1
ATOM 867 O O . LEU A 1 105 ? 1.464 4.065 8.344 1.00 93.88 105 LEU A O 1
ATOM 871 N N . VAL A 1 106 ? 1.015 6.273 8.439 1.00 95.44 106 VAL A N 1
ATOM 872 C CA . VAL A 1 106 ? -0.435 6.156 8.636 1.00 95.44 106 VAL A CA 1
ATOM 873 C C . VAL A 1 106 ? -1.147 6.851 7.476 1.00 95.44 106 VAL A C 1
ATOM 875 O O . VAL A 1 106 ? -0.958 8.048 7.242 1.00 95.44 106 VAL A O 1
ATOM 878 N N . VAL A 1 107 ? -1.955 6.104 6.723 1.00 96.50 107 VAL A N 1
ATOM 879 C CA . VAL A 1 107 ? -2.740 6.623 5.592 1.00 96.50 107 VAL A CA 1
ATOM 880 C C . VAL A 1 107 ? -4.228 6.430 5.885 1.00 96.50 107 VAL A C 1
ATOM 882 O O . VAL A 1 107 ? -4.673 5.288 5.998 1.00 96.50 107 VAL A O 1
ATOM 885 N N . PRO A 1 108 ? -5.000 7.516 6.049 1.00 96.44 108 PRO A N 1
ATOM 886 C CA . PRO A 1 108 ? -6.418 7.421 6.366 1.00 96.44 108 PRO A CA 1
ATOM 887 C C . PRO A 1 108 ? -7.263 7.153 5.115 1.00 96.44 108 PRO A C 1
ATOM 889 O O . PRO A 1 108 ? -7.140 7.865 4.120 1.00 96.44 108 PRO A O 1
ATOM 892 N N . PHE A 1 109 ? -8.191 6.203 5.213 1.00 96.44 109 PHE A N 1
ATOM 893 C CA . PHE A 1 109 ? -9.243 5.937 4.229 1.00 96.44 109 PHE A CA 1
ATOM 894 C C . PHE A 1 109 ? -10.607 6.199 4.878 1.00 96.44 109 PHE A C 1
ATOM 896 O O . PHE A 1 109 ? -11.429 5.301 5.040 1.00 96.44 109 PHE A O 1
ATOM 903 N N . GLU A 1 110 ? -10.850 7.452 5.288 1.00 92.62 110 GLU A N 1
ATOM 904 C CA . GLU A 1 110 ? -11.985 7.826 6.154 1.00 92.62 110 GLU A CA 1
ATOM 905 C C . GLU A 1 110 ? -13.352 7.452 5.572 1.00 92.62 110 GLU A C 1
ATOM 907 O O . GLU A 1 110 ? -14.236 7.027 6.312 1.00 92.62 110 GLU A O 1
ATOM 912 N N . LYS A 1 111 ? -13.507 7.532 4.243 1.00 93.81 111 LYS A N 1
ATOM 913 C CA . LYS A 1 111 ? -14.722 7.101 3.532 1.00 93.81 111 LYS A CA 1
ATOM 914 C C . LYS A 1 111 ? -15.077 5.633 3.811 1.00 93.81 111 LYS A C 1
ATOM 916 O O . LYS A 1 111 ? -16.250 5.277 3.775 1.00 93.81 111 LYS A O 1
ATOM 921 N N . TYR A 1 112 ? -14.070 4.807 4.073 1.00 92.69 112 TYR A N 1
ATOM 922 C CA . TYR A 1 112 ? -14.186 3.370 4.301 1.00 92.69 112 TYR A CA 1
ATOM 923 C C . TYR A 1 112 ? -13.953 2.988 5.771 1.00 92.69 112 TYR A C 1
ATOM 925 O O . TYR A 1 112 ? -14.026 1.817 6.115 1.00 92.69 112 TYR A O 1
ATOM 933 N N . GLY A 1 113 ? -13.693 3.962 6.651 1.00 93.56 113 GLY A N 1
ATOM 934 C CA . GLY A 1 113 ? -13.587 3.740 8.095 1.00 93.56 113 GLY A CA 1
ATOM 935 C C . GLY A 1 113 ? -12.308 3.043 8.568 1.00 93.56 113 GLY A C 1
ATOM 936 O O . GLY A 1 113 ? -12.272 2.599 9.711 1.00 93.56 113 GLY A O 1
ATOM 937 N N . PHE A 1 114 ? -11.259 2.962 7.743 1.00 95.75 114 PHE A N 1
ATOM 938 C CA . PHE A 1 114 ? -9.997 2.319 8.125 1.00 95.75 114 PHE A CA 1
ATOM 939 C C . PHE A 1 114 ? -8.763 3.182 7.852 1.00 95.75 114 PHE A C 1
ATOM 941 O O . PHE A 1 114 ? -8.806 4.222 7.190 1.00 95.75 114 PHE A O 1
ATOM 948 N N . TYR A 1 115 ? -7.638 2.723 8.388 1.00 96.19 115 TYR A N 1
ATOM 949 C CA . TYR A 1 115 ? -6.318 3.317 8.259 1.00 96.19 115 TYR A CA 1
ATOM 950 C C . TYR A 1 115 ? -5.331 2.248 7.804 1.00 96.19 115 TYR A C 1
ATOM 952 O O . TYR A 1 115 ? -5.255 1.175 8.403 1.00 96.19 115 TYR A O 1
ATOM 960 N N . PHE A 1 116 ? -4.536 2.549 6.783 1.00 96.88 116 PHE A N 1
ATOM 961 C CA . PHE A 1 116 ? -3.367 1.745 6.454 1.00 96.88 116 PHE A CA 1
ATOM 962 C C . PHE A 1 116 ? -2.204 2.167 7.350 1.00 96.88 116 PHE A C 1
ATOM 964 O O . PHE A 1 116 ? -1.875 3.354 7.421 1.00 96.88 116 PHE A O 1
ATOM 971 N N . VAL A 1 117 ? -1.590 1.209 8.041 1.00 95.31 117 VAL A N 1
ATOM 972 C CA . VAL A 1 117 ? -0.513 1.458 9.002 1.00 95.31 117 VAL A CA 1
ATOM 973 C C . VAL A 1 117 ? 0.688 0.580 8.678 1.00 95.31 117 VAL A C 1
ATOM 975 O O . VAL A 1 117 ? 0.631 -0.638 8.785 1.00 95.31 117 VAL A O 1
ATOM 978 N N . SER A 1 118 ? 1.809 1.190 8.320 1.00 94.25 118 SER A N 1
ATOM 979 C CA . SER A 1 118 ? 3.027 0.480 7.916 1.00 94.25 118 SER A CA 1
ATOM 980 C C . SER A 1 118 ? 4.266 1.175 8.471 1.00 94.25 118 SER A C 1
ATOM 982 O O . SER A 1 118 ? 4.198 2.319 8.898 1.00 94.25 118 SER A O 1
ATOM 984 N N . ASN A 1 119 ? 5.430 0.530 8.443 1.00 92.12 119 ASN A N 1
ATOM 985 C CA . ASN A 1 119 ? 6.683 1.283 8.512 1.00 92.12 119 ASN A CA 1
ATOM 986 C C . ASN A 1 119 ? 6.851 2.078 7.202 1.00 92.12 119 ASN A C 1
ATOM 988 O O . ASN A 1 119 ? 6.547 1.556 6.127 1.00 92.12 119 ASN A O 1
ATOM 992 N N . ALA A 1 120 ? 7.335 3.320 7.279 1.00 87.50 120 ALA A N 1
ATOM 993 C CA . ALA A 1 120 ? 7.452 4.217 6.126 1.00 87.50 120 ALA A CA 1
ATOM 994 C C . ALA A 1 120 ? 8.517 3.799 5.089 1.00 87.50 120 ALA A C 1
ATOM 996 O O . ALA A 1 120 ? 8.603 4.408 4.022 1.00 87.50 120 ALA A O 1
ATOM 997 N N . SER A 1 121 ? 9.320 2.765 5.365 1.00 91.00 121 SER A N 1
ATOM 998 C CA . SER A 1 121 ? 10.252 2.197 4.388 1.00 91.00 121 SER A CA 1
ATOM 999 C C . SER A 1 121 ? 9.522 1.600 3.180 1.00 91.00 121 SER A C 1
ATOM 1001 O O . SER A 1 121 ? 8.460 0.980 3.305 1.00 91.00 121 SER A O 1
ATOM 1003 N N . TYR A 1 122 ? 10.128 1.731 1.997 1.00 89.81 122 TYR A N 1
ATOM 1004 C CA . TYR A 1 122 ? 9.591 1.132 0.772 1.00 89.81 122 TYR A CA 1
ATOM 1005 C C . TYR A 1 122 ? 9.581 -0.390 0.805 1.00 89.81 122 TYR A C 1
ATOM 1007 O O . TYR A 1 122 ? 8.699 -0.992 0.209 1.00 89.81 122 TYR A O 1
ATOM 1015 N N . GLN A 1 123 ? 10.503 -1.006 1.543 1.00 90.81 123 GLN A N 1
ATOM 1016 C CA . GLN A 1 123 ? 10.510 -2.449 1.734 1.00 90.81 123 GLN A CA 1
ATOM 1017 C C . GLN A 1 123 ? 9.250 -2.915 2.470 1.00 90.81 123 GLN A C 1
ATOM 1019 O O . GLN A 1 123 ? 8.532 -3.776 1.979 1.00 90.81 123 GLN A O 1
ATOM 1024 N N . THR A 1 124 ? 8.944 -2.321 3.632 1.00 93.19 124 THR A N 1
ATOM 1025 C CA . THR A 1 124 ? 7.781 -2.751 4.428 1.00 93.19 124 THR A CA 1
ATOM 1026 C C . THR A 1 124 ? 6.474 -2.343 3.762 1.00 93.19 124 THR A C 1
ATOM 1028 O O . THR A 1 124 ? 5.555 -3.150 3.673 1.00 93.19 124 THR A O 1
ATOM 1031 N N . THR A 1 125 ? 6.399 -1.110 3.251 1.00 94.31 125 THR A N 1
ATOM 1032 C CA . THR A 1 125 ? 5.205 -0.641 2.538 1.00 94.31 125 THR A CA 1
ATOM 1033 C C . THR A 1 125 ? 4.953 -1.486 1.289 1.00 94.31 125 THR A C 1
ATOM 1035 O O . THR A 1 125 ? 3.827 -1.917 1.079 1.00 94.31 125 THR A O 1
ATOM 1038 N N . GLY A 1 126 ? 5.993 -1.786 0.504 1.00 94.38 126 GLY A N 1
ATOM 1039 C CA . GLY A 1 126 ? 5.898 -2.653 -0.671 1.00 94.38 126 GLY A CA 1
ATOM 1040 C C . GLY A 1 126 ? 5.423 -4.061 -0.319 1.00 94.38 126 GLY A C 1
ATOM 1041 O O . GLY A 1 126 ? 4.467 -4.532 -0.921 1.00 94.38 126 GLY A O 1
ATOM 1042 N N . SER A 1 127 ? 6.006 -4.695 0.705 1.00 95.19 127 SER A N 1
ATOM 1043 C CA . SER A 1 127 ? 5.575 -6.025 1.160 1.00 95.19 127 SER A CA 1
ATOM 1044 C C . SER A 1 127 ? 4.122 -6.052 1.635 1.00 95.19 127 SER A C 1
ATOM 1046 O O . SER A 1 127 ? 3.392 -6.965 1.268 1.00 95.19 127 SER A O 1
ATOM 1048 N N . ASN A 1 128 ? 3.682 -5.051 2.405 1.00 96.62 128 ASN A N 1
ATOM 1049 C CA . ASN A 1 128 ? 2.293 -4.971 2.871 1.00 96.62 128 ASN A CA 1
ATOM 1050 C C . ASN A 1 128 ? 1.315 -4.759 1.706 1.00 96.62 128 ASN A C 1
ATOM 1052 O O . ASN A 1 128 ? 0.249 -5.361 1.680 1.00 96.62 128 ASN A O 1
ATOM 1056 N N . LEU A 1 129 ? 1.673 -3.924 0.724 1.00 97.06 129 LEU A N 1
ATOM 1057 C CA . LEU A 1 129 ? 0.846 -3.722 -0.469 1.00 97.06 129 LEU A CA 1
ATOM 1058 C C . LEU A 1 129 ? 0.818 -4.969 -1.355 1.00 97.06 129 LEU A C 1
ATOM 1060 O O . LEU A 1 129 ? -0.236 -5.310 -1.875 1.00 97.06 129 LEU A O 1
ATOM 1064 N N . LYS A 1 130 ? 1.947 -5.667 -1.502 1.00 97.19 130 LYS A N 1
ATOM 1065 C CA . LYS A 1 130 ? 2.030 -6.941 -2.221 1.00 97.19 130 LYS A CA 1
ATOM 1066 C C . LYS A 1 130 ? 1.112 -7.992 -1.599 1.00 97.19 130 LYS A C 1
ATOM 1068 O O . LYS A 1 130 ? 0.365 -8.632 -2.329 1.00 97.19 130 LYS A O 1
ATOM 1073 N N . ASP A 1 131 ? 1.170 -8.149 -0.280 1.00 97.06 131 ASP A N 1
ATOM 1074 C CA . ASP A 1 131 ? 0.314 -9.067 0.479 1.00 97.06 131 ASP A CA 1
ATOM 1075 C C . ASP A 1 131 ? -1.172 -8.743 0.264 1.00 97.06 131 ASP A C 1
ATOM 1077 O O . ASP A 1 131 ? -1.945 -9.605 -0.140 1.00 97.06 131 ASP A O 1
ATOM 1081 N N . LEU A 1 132 ? -1.536 -7.465 0.382 1.00 97.06 132 LEU A N 1
ATOM 1082 C CA . LEU A 1 132 ? -2.898 -6.985 0.158 1.00 97.06 132 LEU A CA 1
ATOM 1083 C C . LEU A 1 132 ? -3.396 -7.204 -1.281 1.00 97.06 132 LEU A C 1
ATOM 1085 O O . LEU A 1 132 ? -4.547 -7.579 -1.485 1.00 97.06 132 LEU A O 1
ATOM 1089 N N . ILE A 1 133 ? -2.539 -6.989 -2.284 1.00 97.94 133 ILE A N 1
ATOM 1090 C CA . ILE A 1 133 ? -2.857 -7.239 -3.699 1.00 97.94 133 ILE A CA 1
ATOM 1091 C C . ILE A 1 133 ? -3.094 -8.732 -3.943 1.00 97.94 133 ILE A C 1
ATOM 1093 O O . ILE A 1 133 ? -4.073 -9.083 -4.599 1.00 97.94 133 ILE A O 1
ATOM 1097 N N . LEU A 1 134 ? -2.228 -9.597 -3.405 1.00 97.50 134 LEU A N 1
ATOM 1098 C CA . LEU A 1 134 ? -2.385 -11.050 -3.508 1.00 97.50 134 LEU A CA 1
ATOM 1099 C C . LEU A 1 134 ? -3.664 -11.523 -2.811 1.00 97.50 134 LEU A C 1
ATOM 1101 O O . LEU A 1 134 ? -4.369 -12.364 -3.356 1.00 97.50 134 LEU A O 1
ATOM 1105 N N . GLY A 1 135 ? -3.988 -10.949 -1.651 1.00 96.06 135 GLY A N 1
ATOM 1106 C CA . GLY A 1 135 ? -5.238 -11.208 -0.938 1.00 96.06 135 GLY A CA 1
ATOM 1107 C C . GLY A 1 135 ? -6.494 -10.791 -1.705 1.00 96.06 135 GLY A C 1
ATOM 1108 O O . GLY A 1 135 ? -7.558 -11.360 -1.495 1.00 96.06 135 GLY A O 1
ATOM 1109 N N . CYS A 1 136 ? -6.366 -9.839 -2.633 1.00 96.62 136 CYS A N 1
ATOM 1110 C CA . CYS A 1 136 ? -7.437 -9.436 -3.546 1.00 96.62 136 CYS A CA 1
ATOM 1111 C C . CYS A 1 136 ? -7.464 -10.254 -4.853 1.00 96.62 136 CYS A C 1
ATOM 1113 O O . CYS A 1 136 ? -8.090 -9.813 -5.817 1.00 96.62 136 CYS A O 1
ATOM 1115 N N . ASP A 1 137 ? -6.750 -11.384 -4.924 1.00 96.25 137 ASP A N 1
ATOM 1116 C CA . ASP A 1 137 ? -6.605 -12.233 -6.118 1.00 96.25 137 ASP A CA 1
ATOM 1117 C C . ASP A 1 137 ? -6.056 -11.493 -7.356 1.00 96.25 137 ASP A C 1
ATOM 1119 O O . ASP A 1 137 ? -6.336 -11.840 -8.508 1.00 96.25 137 ASP A O 1
ATOM 1123 N N . LEU A 1 138 ? -5.240 -10.460 -7.133 1.00 96.88 138 LEU A N 1
ATOM 1124 C CA . LEU A 1 138 ? -4.583 -9.685 -8.183 1.00 96.88 138 LEU A CA 1
ATOM 1125 C C . LEU A 1 138 ? -3.084 -9.985 -8.238 1.00 96.88 138 LEU A C 1
ATOM 1127 O O . LEU A 1 138 ? -2.474 -10.456 -7.278 1.00 96.88 138 LEU A O 1
ATOM 1131 N N . ASN A 1 139 ? -2.461 -9.679 -9.377 1.00 96.88 139 ASN A N 1
ATOM 1132 C CA . ASN A 1 139 ? -1.033 -9.894 -9.575 1.00 96.88 139 ASN A CA 1
ATOM 1133 C C . ASN A 1 139 ? -0.230 -8.614 -9.254 1.00 96.88 139 ASN A C 1
ATOM 1135 O O . ASN A 1 139 ? -0.362 -7.617 -9.968 1.00 96.88 139 ASN A O 1
ATOM 1139 N N . PRO A 1 140 ? 0.666 -8.619 -8.245 1.00 96.69 140 PRO A N 1
ATOM 1140 C CA . PRO A 1 140 ? 1.527 -7.475 -7.923 1.00 96.69 140 PRO A CA 1
ATOM 1141 C C . PRO A 1 140 ? 2.411 -7.006 -9.087 1.00 96.69 140 PRO A C 1
ATOM 1143 O O . PRO A 1 140 ? 2.811 -5.840 -9.121 1.00 96.69 140 PRO A O 1
ATOM 1146 N N . ARG A 1 141 ? 2.684 -7.879 -10.066 1.00 95.31 141 ARG A N 1
ATOM 1147 C CA . ARG A 1 141 ? 3.441 -7.532 -11.280 1.00 95.31 141 ARG A CA 1
ATOM 1148 C C . ARG A 1 141 ? 2.708 -6.564 -12.202 1.00 95.31 141 ARG A C 1
ATOM 1150 O O . ARG A 1 141 ? 3.350 -5.833 -12.951 1.00 95.31 141 ARG A O 1
ATOM 1157 N N . ASP A 1 142 ? 1.384 -6.498 -12.108 1.00 95.81 142 ASP A N 1
ATOM 1158 C CA . ASP A 1 142 ? 0.580 -5.578 -12.917 1.00 95.81 142 ASP A CA 1
ATOM 1159 C C . ASP A 1 142 ? 0.649 -4.131 -12.396 1.00 95.81 142 ASP A C 1
ATOM 1161 O O . ASP A 1 142 ? 0.237 -3.191 -13.080 1.00 95.81 142 ASP A O 1
ATOM 1165 N N . PHE A 1 143 ? 1.212 -3.935 -11.199 1.00 96.62 143 PHE A N 1
ATOM 1166 C CA . PHE A 1 143 ? 1.461 -2.633 -10.594 1.00 96.62 143 PHE A CA 1
ATOM 1167 C C . PHE A 1 143 ? 2.904 -2.217 -10.857 1.00 96.62 143 PHE A C 1
ATOM 1169 O O . PHE A 1 143 ? 3.826 -2.541 -10.105 1.00 96.62 143 PHE A O 1
ATOM 1176 N N . ILE A 1 144 ? 3.098 -1.481 -11.945 1.00 94.81 144 ILE A N 1
ATOM 1177 C CA . ILE A 1 144 ? 4.422 -1.075 -12.409 1.00 94.81 144 ILE A CA 1
ATOM 1178 C C . ILE A 1 144 ? 4.839 0.213 -11.700 1.00 94.81 144 ILE A C 1
ATOM 1180 O O . ILE A 1 144 ? 4.147 1.227 -11.786 1.00 94.81 144 ILE A O 1
ATOM 1184 N N . VAL A 1 145 ? 5.989 0.189 -11.036 1.00 93.19 145 VAL A N 1
ATOM 1185 C CA . VAL A 1 145 ? 6.571 1.340 -10.345 1.00 93.19 145 VAL A CA 1
ATOM 1186 C C . VAL A 1 145 ? 7.715 1.952 -11.161 1.00 93.19 145 VAL A C 1
ATOM 1188 O O . VAL A 1 145 ? 8.565 1.245 -11.708 1.00 93.19 145 VAL A O 1
ATOM 1191 N N . GLU A 1 146 ? 7.715 3.282 -11.270 1.00 90.00 146 GLU A N 1
ATOM 1192 C CA . GLU A 1 146 ? 8.671 4.067 -12.070 1.00 90.00 146 GLU A CA 1
ATOM 1193 C C . GLU A 1 146 ? 9.161 5.315 -11.344 1.00 90.00 146 GLU A C 1
ATOM 1195 O O . GLU A 1 146 ? 8.326 5.959 -10.665 1.00 90.00 146 GLU A O 1
#